Protein AF-A0AAD3STU4-F1 (afdb_monomer)

Organism: Nepenthes gracilis (NCBI:txid150966)

pLDDT: mean 79.84, std 15.02, range [41.12, 94.56]

Solvent-accessible surface area (backbone atoms only — not comparable to full-atom values): 7533 Å² total; per-residue (Å²): 118,51,80,64,69,78,77,57,41,84,80,37,56,65,63,43,48,53,51,53,50,53,54,50,52,52,43,43,62,69,46,53,66,56,55,85,80,44,96,81,64,72,62,66,85,86,51,75,55,77,70,94,48,66,56,69,71,42,30,56,51,50,32,51,49,49,63,70,67,59,55,65,63,47,81,45,77,40,58,65,58,62,96,71,44,72,72,77,80,73,69,63,52,60,96,88,58,83,76,86,46,48,77,45,78,45,72,47,89,58,75,73,91,65,91,74,130

InterPro domains:
  IPR027417 P-loop containing nucleoside triphosphate hydrolase [G3DSA:3.40.50.300] (2-111)
  IPR032319 Clp1, P-loop domain [PF16575] (10-84)
  IPR045116 Clp1/Grc3 [PTHR12755] (10-94)

Radius of gyration: 16.95 Å; Cα contacts (8 Å, |Δi|>4): 104; chains: 1; bounding box: 40×31×55 Å

Secondary structure (DSSP, 8-state):
-EE--HHHHTT-HHHHHHHHHHHHHHHIIIIISGGGG-TT-PPPP--EEPPS--STHHHHHHHHHHHHH--SEEEEE--S-GGGSPPSS-TTS-TT----SEEEEE--S--------

Nearest PDB structures (foldseek):
  7vx8-assembly1_B  TM=3.126E-01  e=3.843E+00  Caenorhabditis elegans

Foldseek 3Di:
DDDQDDPPCVVDVPVSLVVLLVVLVVLCVPQPPPCVVDPPRDRDDDDDDQDLQCDDSSVVSVLVSCVRNLDQEDEFEDDLPNVSGDDPDPVSDDPPDDRNHHYHYHYDPDNPPDPDD

Sequence (117 aa):
MLFLWRYFFKRDPTTYLNYVYALHDYYKEHFILNENESPGRAALPLIINTPGWVKGIGYDILVAMLKYIVPSHVVKINISAESKNLPPGAFWLDENYVASANFFEINSARRDSFNRS

Mean predicted aligned error: 8.85 Å

Structure (mmCIF, N/CA/C/O backbone):
data_AF-A0AAD3STU4-F1
#
_entry.id   AF-A0AAD3STU4-F1
#
loop_
_atom_site.group_PDB
_atom_site.id
_atom_site.type_symbol
_atom_site.label_atom_id
_atom_site.label_alt_id
_atom_site.label_comp_id
_atom_site.label_asym_id
_atom_site.label_entity_id
_atom_site.label_seq_id
_atom_site.pdbx_PDB_ins_code
_atom_site.Cartn_x
_atom_site.Cartn_y
_atom_site.Cartn_z
_atom_site.occupancy
_atom_site.B_iso_or_equiv
_atom_site.auth_seq_id
_atom_site.auth_comp_id
_atom_site.auth_asym_id
_atom_site.auth_atom_id
_atom_site.pdbx_PDB_model_num
ATOM 1 N N . MET A 1 1 ? -3.051 15.190 5.934 1.00 50.12 1 MET A N 1
ATOM 2 C CA . MET A 1 1 ? -2.334 14.628 4.768 1.00 50.12 1 MET A CA 1
ATOM 3 C C . MET A 1 1 ? -0.910 14.315 5.199 1.00 50.12 1 MET A C 1
ATOM 5 O O . MET A 1 1 ? -0.210 15.238 5.596 1.00 50.12 1 MET A O 1
ATOM 9 N N . LEU A 1 2 ? -0.512 13.039 5.191 1.00 62.91 2 LEU A N 1
ATOM 10 C CA . LEU A 1 2 ? 0.862 12.614 5.496 1.00 62.91 2 LEU A CA 1
ATOM 11 C C . LEU A 1 2 ? 1.667 12.521 4.189 1.00 62.91 2 LEU A C 1
ATOM 13 O O . LEU A 1 2 ? 1.256 11.824 3.260 1.00 62.91 2 LEU A O 1
ATOM 17 N N . PHE A 1 3 ? 2.804 13.221 4.122 1.00 58.47 3 PHE A N 1
ATOM 18 C CA . PHE A 1 3 ? 3.767 13.122 3.020 1.00 58.47 3 PHE A CA 1
ATOM 19 C C . PHE A 1 3 ? 4.998 12.346 3.474 1.00 58.47 3 PHE A C 1
ATOM 21 O O . PHE A 1 3 ? 5.777 12.833 4.293 1.00 58.47 3 PHE A O 1
ATOM 28 N N . LEU A 1 4 ? 5.209 11.159 2.914 1.00 62.22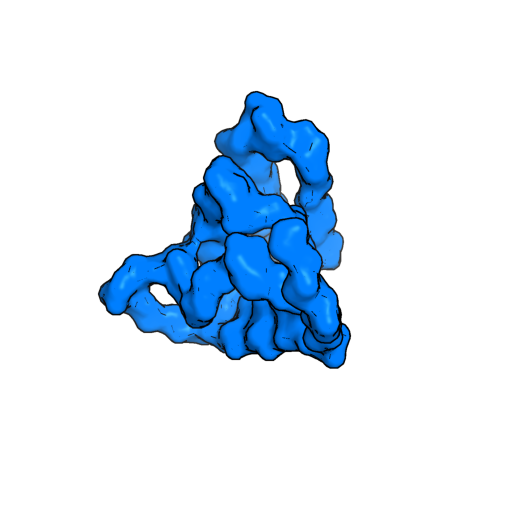 4 LEU A N 1
ATOM 29 C CA . LEU A 1 4 ? 6.366 10.338 3.248 1.00 62.22 4 LEU A CA 1
ATOM 30 C C . LEU A 1 4 ? 7.501 10.606 2.245 1.00 62.22 4 LEU A C 1
ATOM 32 O O . LEU A 1 4 ? 7.401 10.284 1.061 1.00 62.22 4 LEU A O 1
ATOM 36 N N . TRP A 1 5 ? 8.573 11.255 2.708 1.00 56.97 5 TRP A N 1
ATOM 37 C CA . TRP A 1 5 ? 9.656 11.762 1.857 1.00 56.97 5 TRP A CA 1
ATOM 38 C C . TRP A 1 5 ? 10.546 10.661 1.248 1.00 56.97 5 TRP A C 1
ATOM 40 O O . TRP A 1 5 ? 10.931 9.692 1.898 1.00 56.97 5 TRP A O 1
ATOM 50 N N . ARG A 1 6 ? 10.943 10.877 -0.016 1.00 56.94 6 ARG A N 1
ATOM 51 C CA . ARG A 1 6 ? 11.634 9.923 -0.913 1.00 56.94 6 ARG A CA 1
ATOM 52 C C . ARG A 1 6 ? 13.084 9.580 -0.536 1.00 56.94 6 ARG A C 1
ATOM 54 O O . ARG A 1 6 ? 13.581 8.539 -0.957 1.00 56.94 6 ARG A O 1
ATOM 61 N N . TYR A 1 7 ? 13.788 10.454 0.186 1.00 55.44 7 TYR A N 1
ATOM 62 C CA . TYR A 1 7 ? 15.247 10.342 0.352 1.00 55.44 7 TYR A CA 1
ATOM 63 C C . TYR A 1 7 ? 15.689 9.366 1.453 1.00 55.44 7 TYR A C 1
ATOM 65 O O . TYR A 1 7 ? 16.768 8.790 1.349 1.00 55.44 7 TYR A O 1
ATOM 73 N N . PHE A 1 8 ? 14.862 9.138 2.477 1.00 56.81 8 PHE A N 1
ATOM 74 C CA . PHE A 1 8 ? 15.236 8.307 3.630 1.00 56.81 8 PHE A CA 1
ATOM 75 C C . PHE A 1 8 ? 15.105 6.800 3.345 1.00 56.81 8 PHE A C 1
ATOM 77 O O . PHE A 1 8 ? 15.934 5.991 3.753 1.00 56.81 8 PHE A O 1
ATOM 84 N N . PHE A 1 9 ? 14.109 6.443 2.535 1.00 60.81 9 PHE A N 1
ATOM 85 C CA . PHE A 1 9 ? 13.725 5.073 2.206 1.00 60.81 9 PHE A CA 1
ATOM 86 C C . PHE A 1 9 ? 14.824 4.216 1.563 1.00 60.81 9 PHE A C 1
ATOM 88 O O . PHE A 1 9 ? 14.952 3.036 1.862 1.00 60.81 9 PHE A O 1
ATOM 95 N N . LYS A 1 10 ? 15.614 4.789 0.644 1.00 65.56 10 LYS A N 1
ATOM 96 C CA . LYS A 1 10 ? 16.640 4.028 -0.098 1.00 65.56 10 LYS A CA 1
ATOM 97 C C . LYS A 1 10 ? 17.801 3.581 0.781 1.00 65.56 10 LYS A C 1
ATOM 99 O O . LYS A 1 10 ? 18.493 2.636 0.425 1.00 65.56 10 LYS A O 1
ATOM 104 N N . ARG A 1 11 ? 18.048 4.313 1.865 1.00 76.56 11 ARG A N 1
ATOM 105 C CA . ARG A 1 11 ? 19.196 4.101 2.742 1.00 76.56 11 ARG A CA 1
ATOM 106 C C . ARG A 1 11 ? 18.857 3.149 3.879 1.00 76.56 11 ARG A C 1
ATOM 108 O O . ARG A 1 11 ? 19.701 2.342 4.243 1.00 76.56 11 ARG A O 1
ATOM 115 N N . ASP A 1 12 ? 17.641 3.261 4.412 1.00 85.75 12 ASP A N 1
ATOM 116 C CA . ASP A 1 12 ? 17.151 2.409 5.491 1.00 85.75 12 ASP A CA 1
ATOM 117 C C . ASP A 1 12 ? 15.630 2.171 5.368 1.00 85.75 12 ASP A C 1
ATOM 119 O O . ASP A 1 12 ? 14.814 2.918 5.925 1.00 85.75 12 ASP A O 1
ATOM 123 N N . PRO A 1 13 ? 15.243 1.141 4.598 1.00 86.81 13 PRO A N 1
ATOM 124 C CA . PRO A 1 13 ? 13.854 0.736 4.400 1.00 86.81 13 PRO A CA 1
ATOM 125 C C . PRO A 1 13 ? 13.093 0.427 5.694 1.00 86.81 13 PRO A C 1
ATOM 127 O O . PRO A 1 13 ? 11.924 0.791 5.837 1.00 86.81 13 PRO A O 1
ATOM 130 N N . THR A 1 14 ? 13.763 -0.228 6.643 1.00 90.25 14 THR A N 1
ATOM 131 C CA . THR A 1 14 ? 13.174 -0.666 7.912 1.00 90.25 14 THR A CA 1
ATOM 132 C C . THR A 1 14 ? 12.863 0.530 8.795 1.00 90.25 14 THR A C 1
ATOM 134 O O . THR A 1 14 ? 11.749 0.659 9.297 1.00 90.25 14 THR A O 1
ATOM 137 N N . THR A 1 15 ? 13.814 1.454 8.933 1.00 89.81 15 THR A N 1
ATOM 138 C CA . THR A 1 15 ? 13.597 2.679 9.707 1.00 89.81 15 THR A CA 1
ATOM 139 C C . THR A 1 15 ? 12.492 3.538 9.092 1.00 89.81 15 THR A C 1
ATOM 141 O O . THR A 1 15 ? 11.660 4.080 9.818 1.00 89.81 15 THR A O 1
ATOM 144 N N . TYR A 1 16 ? 12.418 3.621 7.759 1.00 88.19 16 TYR A N 1
ATOM 145 C CA . TYR A 1 16 ? 11.302 4.294 7.094 1.00 88.19 16 TYR A CA 1
ATOM 146 C C . TYR A 1 16 ? 9.948 3.666 7.458 1.00 88.19 16 TYR A C 1
ATOM 148 O O . TYR A 1 16 ? 9.031 4.397 7.828 1.00 88.19 16 TYR A O 1
ATOM 156 N N . LEU A 1 17 ? 9.824 2.335 7.399 1.00 90.81 17 LEU A N 1
ATOM 157 C CA . LEU A 1 17 ? 8.594 1.635 7.788 1.00 90.81 17 LEU A CA 1
ATOM 158 C C . LEU A 1 17 ? 8.225 1.881 9.251 1.00 90.81 17 LEU A C 1
ATOM 160 O O . LEU A 1 17 ? 7.077 2.211 9.534 1.00 90.81 17 LEU A O 1
ATOM 164 N N . ASN A 1 18 ? 9.197 1.811 10.159 1.00 93.12 18 ASN A N 1
ATOM 165 C CA . ASN A 1 18 ? 8.970 2.087 11.576 1.00 93.12 18 ASN A CA 1
ATOM 166 C C . ASN A 1 18 ? 8.416 3.501 11.800 1.00 93.12 18 ASN A C 1
ATOM 168 O O . ASN A 1 18 ? 7.505 3.679 12.605 1.00 93.12 18 ASN A O 1
ATOM 172 N N . TYR A 1 19 ? 8.902 4.503 11.057 1.00 91.88 19 TYR A N 1
ATOM 173 C CA . TYR A 1 19 ? 8.335 5.852 11.121 1.00 91.88 19 TYR A CA 1
ATOM 174 C C . TYR A 1 19 ? 6.908 5.923 10.582 1.00 91.88 19 TYR A C 1
ATOM 176 O O . TYR A 1 19 ? 6.074 6.604 11.175 1.00 91.88 19 TYR A O 1
ATOM 184 N N . VAL A 1 20 ? 6.607 5.234 9.478 1.00 91.88 20 VAL A N 1
ATOM 185 C CA . VAL A 1 20 ? 5.236 5.170 8.951 1.00 91.88 20 VAL A CA 1
ATOM 186 C C . VAL A 1 20 ? 4.292 4.573 9.990 1.00 91.88 20 VAL A C 1
ATOM 188 O O . VAL A 1 20 ? 3.222 5.129 10.224 1.00 91.88 20 VAL A O 1
ATOM 191 N N . TYR A 1 21 ? 4.701 3.472 10.619 1.00 94.44 21 TYR A N 1
ATOM 192 C CA . TYR A 1 21 ? 3.912 2.772 11.627 1.00 94.44 21 TYR A CA 1
ATOM 193 C C . TYR A 1 21 ? 3.672 3.652 12.849 1.00 94.44 21 TYR A C 1
ATOM 195 O O . TYR A 1 21 ? 2.523 3.894 13.200 1.00 94.44 21 TYR A O 1
ATOM 203 N N . ALA A 1 22 ? 4.728 4.257 13.397 1.00 94.56 22 ALA A N 1
ATOM 204 C CA . ALA A 1 22 ? 4.613 5.167 14.533 1.00 94.56 22 ALA A CA 1
ATOM 205 C C . ALA A 1 22 ? 3.690 6.367 14.246 1.00 94.56 22 ALA A C 1
ATOM 207 O O . ALA A 1 22 ? 2.886 6.749 15.092 1.00 94.56 22 ALA A O 1
ATOM 208 N N . LEU A 1 23 ? 3.765 6.957 13.046 1.00 93.50 23 LEU A N 1
ATOM 209 C CA . LEU A 1 23 ? 2.888 8.069 12.655 1.00 93.50 23 LEU A CA 1
ATOM 210 C C . LEU A 1 23 ? 1.427 7.638 12.519 1.00 93.50 23 LEU A C 1
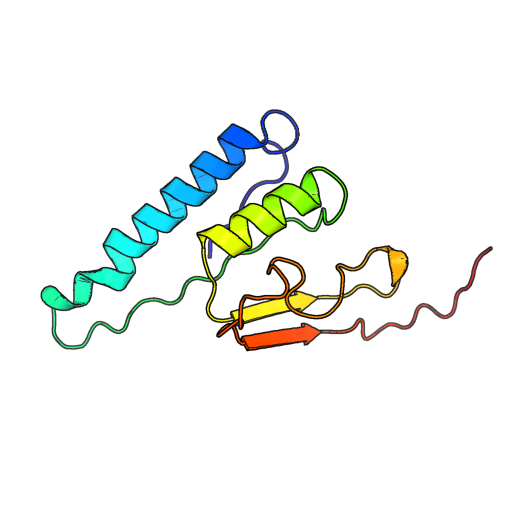ATOM 212 O O . LEU A 1 23 ? 0.519 8.395 12.862 1.00 93.50 23 LEU A O 1
ATOM 216 N N . HIS A 1 24 ? 1.201 6.444 11.982 1.00 92.81 24 HIS A N 1
ATOM 217 C CA . HIS A 1 24 ? -0.131 5.888 11.830 1.00 92.81 24 HIS A CA 1
ATOM 218 C C . HIS A 1 24 ? -0.758 5.523 13.183 1.00 92.81 24 HIS A C 1
ATOM 220 O O . HIS A 1 24 ? -1.924 5.849 13.409 1.00 92.81 24 HIS A O 1
ATOM 226 N N . ASP A 1 25 ? 0.007 4.913 14.087 1.00 93.25 25 ASP A N 1
ATOM 227 C CA . ASP A 1 25 ? -0.447 4.568 15.437 1.00 93.25 25 ASP A CA 1
ATOM 228 C C . ASP A 1 25 ? -0.785 5.825 16.234 1.00 93.25 25 ASP A C 1
ATOM 230 O O . ASP A 1 25 ? -1.899 5.946 16.740 1.00 93.25 25 ASP A O 1
ATOM 234 N N . TYR A 1 26 ? 0.102 6.826 16.205 1.00 91.81 26 TYR A N 1
ATOM 235 C CA . TYR A 1 26 ? -0.162 8.139 16.794 1.00 91.81 26 TYR A CA 1
ATOM 236 C C . TYR A 1 26 ? -1.460 8.754 16.255 1.00 91.81 26 TYR A C 1
ATOM 238 O O . TYR A 1 26 ? -2.283 9.294 16.996 1.00 91.81 26 TYR A O 1
ATOM 246 N N . TYR A 1 27 ? -1.682 8.658 14.942 1.00 89.75 27 TYR A N 1
ATOM 247 C CA . TYR A 1 27 ? -2.913 9.144 14.343 1.00 89.75 27 TYR A CA 1
ATOM 248 C C . TYR A 1 27 ? -4.155 8.383 14.852 1.00 89.75 27 TYR A C 1
ATOM 250 O O . TYR A 1 27 ? -5.160 9.014 15.189 1.00 89.75 27 TYR A O 1
ATOM 258 N N . LYS A 1 28 ? -4.102 7.047 14.936 1.00 87.81 28 LYS A N 1
ATOM 259 C CA . LYS A 1 28 ? -5.216 6.230 15.442 1.00 87.81 28 LYS A CA 1
ATOM 260 C C . LYS A 1 28 ? -5.561 6.581 16.887 1.00 87.81 28 LYS A C 1
ATOM 262 O O . LYS A 1 28 ? -6.733 6.809 17.189 1.00 87.81 28 LYS A O 1
ATOM 267 N N . GLU A 1 29 ? -4.548 6.674 17.740 1.00 88.12 29 GLU A N 1
ATOM 268 C CA . GLU A 1 29 ? -4.695 6.984 19.163 1.00 88.12 29 GLU A CA 1
ATOM 269 C C . GLU A 1 29 ? -5.321 8.362 19.390 1.00 88.12 29 GLU A C 1
ATOM 271 O O . GLU A 1 29 ? -6.241 8.498 20.192 1.00 88.12 29 GLU A O 1
ATOM 276 N N . HIS A 1 30 ? -4.886 9.382 18.646 1.00 84.75 30 HIS A N 1
ATOM 277 C CA . HIS A 1 30 ? -5.284 10.762 18.931 1.00 84.75 30 HIS A CA 1
ATOM 278 C C . HIS A 1 30 ? -6.473 11.287 18.114 1.00 84.75 30 HIS A C 1
ATOM 280 O O . HIS A 1 30 ? -7.130 12.238 18.549 1.00 84.75 30 HIS A O 1
ATOM 286 N N . PHE A 1 31 ? -6.763 10.710 16.943 1.00 81.94 31 PHE A N 1
ATOM 287 C CA . PHE A 1 31 ? -7.749 11.263 16.000 1.00 81.94 31 PHE A CA 1
ATOM 288 C C . PHE A 1 31 ? -8.894 10.312 15.630 1.00 81.94 31 PHE A C 1
ATOM 290 O O . PHE A 1 31 ? -9.887 10.784 15.073 1.00 81.94 31 PHE A O 1
ATOM 297 N N . ILE A 1 32 ? -8.782 9.013 15.936 1.00 76.38 32 ILE A N 1
ATOM 298 C CA . ILE A 1 32 ? -9.860 8.030 15.724 1.00 76.38 32 ILE A CA 1
ATOM 299 C C . ILE A 1 32 ? -10.473 7.579 17.055 1.00 76.38 32 ILE A C 1
ATOM 301 O O . ILE A 1 32 ? -11.691 7.534 17.163 1.00 76.38 32 ILE A O 1
ATOM 305 N N . LEU A 1 33 ? -9.661 7.268 18.072 1.00 64.31 33 LEU A N 1
ATOM 306 C CA . LEU A 1 33 ? -10.141 6.643 19.318 1.00 64.31 33 LEU A CA 1
ATOM 307 C C . LEU A 1 33 ? -10.699 7.624 20.373 1.00 64.31 33 LEU A C 1
ATOM 309 O O . LEU A 1 33 ? -11.248 7.190 21.384 1.00 64.31 33 LEU A O 1
ATOM 313 N N . ASN A 1 34 ? -10.631 8.937 20.133 1.00 58.09 34 ASN A N 1
ATOM 314 C CA . ASN A 1 34 ? -11.110 9.976 21.059 1.00 58.09 34 ASN A CA 1
ATOM 315 C C . ASN A 1 34 ? -12.617 10.293 20.927 1.00 58.09 34 ASN A C 1
ATOM 317 O O . ASN A 1 34 ? -13.036 11.438 21.103 1.00 58.09 34 ASN A O 1
ATOM 321 N N . GLU A 1 35 ? -13.455 9.289 20.652 1.00 54.19 35 GLU A N 1
ATOM 322 C CA . GLU A 1 35 ? -14.924 9.432 20.703 1.00 54.19 35 GLU A CA 1
ATOM 323 C C . GLU A 1 35 ? -15.439 9.693 22.134 1.00 54.19 35 GLU A C 1
ATOM 325 O O . GLU A 1 35 ? -16.525 10.238 22.320 1.00 54.19 35 GLU A O 1
ATOM 330 N N . ASN A 1 36 ? -14.636 9.369 23.154 1.00 54.94 36 ASN A N 1
ATOM 331 C CA . ASN A 1 36 ? -15.017 9.491 24.564 1.00 54.94 36 ASN A CA 1
ATOM 332 C C . ASN A 1 36 ? -14.957 10.927 25.120 1.00 54.94 36 ASN A C 1
ATOM 334 O O . ASN A 1 36 ? -15.485 11.171 26.202 1.00 54.94 36 ASN A O 1
ATOM 338 N N . GLU A 1 37 ? -14.328 11.880 24.421 1.00 57.00 37 GLU A N 1
ATOM 339 C CA . GLU A 1 37 ? -14.130 13.242 24.949 1.00 57.00 37 GLU A CA 1
ATOM 340 C C . GLU A 1 37 ? -15.220 14.239 24.523 1.00 57.00 37 GLU A C 1
ATOM 342 O O . GLU A 1 37 ? -15.348 15.301 25.130 1.00 57.00 37 GLU A O 1
ATOM 347 N N . SER A 1 38 ? -16.042 13.921 23.513 1.00 55.19 38 SER A N 1
ATOM 348 C CA . SER A 1 38 ? -17.220 14.737 23.175 1.00 55.19 38 SER A CA 1
ATOM 349 C C . SER A 1 38 ? -18.179 14.016 22.213 1.00 55.19 38 SER A C 1
ATOM 351 O O . SER A 1 38 ? -17.753 13.594 21.134 1.00 55.19 38 SER A O 1
ATOM 353 N N . PRO A 1 39 ? -19.484 13.912 22.531 1.00 52.72 39 PRO A N 1
ATOM 354 C CA . PRO A 1 39 ? -20.471 13.409 21.583 1.00 52.72 39 PRO A CA 1
ATOM 355 C C . PRO A 1 39 ? -20.555 14.366 20.384 1.00 52.72 39 PRO A C 1
ATOM 357 O O . PRO A 1 39 ? -20.972 15.514 20.524 1.00 52.72 39 PRO A O 1
ATOM 360 N N . GLY A 1 40 ? -20.130 13.899 19.206 1.00 55.22 40 GLY A N 1
ATOM 361 C CA . GLY A 1 40 ? -20.219 14.645 17.943 1.00 55.22 40 GLY A CA 1
ATOM 362 C C . GLY A 1 40 ? -18.904 14.849 17.188 1.00 55.22 40 GLY A C 1
ATOM 363 O O . GLY A 1 40 ? -18.931 15.367 16.070 1.00 55.22 40 GLY A O 1
ATOM 364 N N . ARG A 1 41 ? -17.753 14.431 17.732 1.00 59.00 41 ARG A N 1
ATOM 365 C CA . ARG A 1 41 ? -16.483 14.490 16.996 1.00 59.00 41 ARG A CA 1
ATOM 366 C C . ARG A 1 41 ? -16.361 13.282 16.064 1.00 59.00 41 ARG A C 1
ATOM 368 O O . ARG A 1 41 ? -15.876 12.232 16.463 1.00 59.00 41 ARG A O 1
ATOM 375 N N . ALA A 1 42 ? -16.823 13.431 14.821 1.00 64.06 42 ALA A N 1
ATOM 376 C CA . ALA A 1 42 ? -16.605 12.427 13.780 1.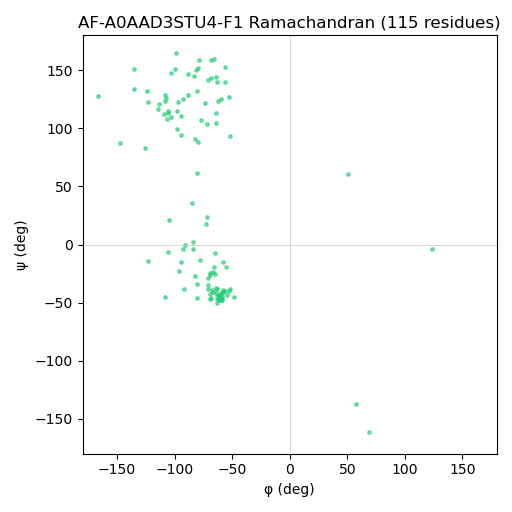00 64.06 42 ALA A CA 1
ATOM 377 C C . ALA A 1 42 ? -15.100 12.150 13.612 1.00 64.06 42 ALA A C 1
ATOM 379 O O . ALA A 1 42 ? -14.296 13.089 13.640 1.00 64.06 42 ALA A O 1
ATOM 380 N N . ALA A 1 43 ? -14.730 10.879 13.426 1.00 73.31 43 ALA A N 1
ATOM 381 C CA . ALA A 1 43 ? -13.345 10.488 13.192 1.00 73.31 43 ALA A CA 1
ATOM 382 C C . ALA A 1 43 ? -12.771 11.302 12.021 1.00 73.31 43 ALA A C 1
ATOM 384 O O . ALA A 1 43 ? -13.362 11.364 10.937 1.00 73.31 43 ALA A O 1
ATOM 385 N N . LEU A 1 44 ? -11.628 11.957 12.241 1.00 84.31 44 LEU A N 1
ATOM 386 C CA . LEU A 1 44 ? -10.962 12.694 11.169 1.00 84.31 44 LEU A CA 1
ATOM 387 C C . LEU A 1 44 ? -10.545 11.677 10.092 1.00 84.31 44 LEU A C 1
ATOM 389 O O . LEU A 1 44 ? -10.133 10.586 10.463 1.00 84.31 44 LEU A O 1
ATOM 393 N N . PRO A 1 45 ? -10.653 11.953 8.782 1.00 88.31 45 PRO A N 1
ATOM 394 C CA . PRO A 1 45 ? -10.139 11.046 7.761 1.00 88.31 45 PRO A CA 1
ATOM 395 C C . PRO A 1 45 ? -8.635 11.250 7.529 1.00 88.31 45 PRO A C 1
ATOM 397 O O . PRO A 1 45 ? -8.134 12.380 7.523 1.00 88.31 45 PRO A O 1
ATOM 400 N N . LEU A 1 46 ? -7.917 10.160 7.240 1.00 90.19 46 LEU A N 1
ATOM 401 C CA . LEU A 1 46 ? -6.501 10.194 6.873 1.00 90.19 46 LEU A CA 1
ATOM 402 C C . LEU A 1 46 ? -6.299 9.911 5.389 1.00 90.19 46 LEU A C 1
ATOM 404 O O . LEU A 1 46 ? -6.690 8.868 4.875 1.00 90.19 46 LEU A O 1
ATOM 408 N N . ILE A 1 47 ? -5.597 10.831 4.728 1.00 92.69 47 ILE A N 1
ATOM 409 C CA . ILE A 1 47 ? -5.095 10.663 3.364 1.00 92.69 47 ILE A CA 1
ATOM 410 C C . ILE A 1 47 ? -3.578 10.488 3.430 1.00 92.69 47 ILE A C 1
ATOM 412 O O . ILE A 1 47 ? -2.866 11.353 3.965 1.00 92.69 47 ILE A O 1
ATOM 416 N N . ILE A 1 48 ? -3.104 9.378 2.866 1.00 92.31 48 ILE A N 1
ATOM 417 C CA . ILE A 1 48 ? -1.692 8.998 2.802 1.00 92.31 48 ILE A CA 1
ATOM 418 C C . ILE A 1 48 ? -1.261 9.015 1.340 1.00 92.31 48 ILE A C 1
ATOM 420 O O . ILE A 1 48 ? -1.755 8.228 0.537 1.00 92.31 48 ILE A O 1
ATOM 424 N N . ASN A 1 49 ? -0.316 9.892 1.006 1.00 91.12 49 ASN A N 1
ATOM 425 C CA . ASN A 1 49 ? 0.331 9.863 -0.300 1.00 91.12 49 ASN A CA 1
ATOM 426 C C . ASN A 1 49 ? 1.541 8.930 -0.248 1.00 91.12 49 ASN A C 1
ATOM 428 O O . ASN A 1 49 ? 2.412 9.077 0.614 1.00 91.12 49 ASN A O 1
ATOM 432 N N . THR A 1 50 ? 1.613 7.996 -1.193 1.00 89.19 50 THR A N 1
ATOM 433 C CA . THR A 1 50 ? 2.726 7.054 -1.320 1.00 89.19 50 THR A CA 1
ATOM 434 C C . THR A 1 50 ? 3.712 7.513 -2.400 1.00 89.19 50 THR A C 1
ATOM 436 O O . THR A 1 50 ? 3.340 8.213 -3.348 1.00 89.19 50 THR A O 1
ATOM 439 N N . PRO A 1 51 ? 5.003 7.166 -2.278 1.00 82.88 51 PRO A N 1
ATOM 440 C CA . PRO A 1 51 ? 5.970 7.444 -3.329 1.00 82.88 51 PRO A CA 1
ATOM 441 C C . PRO A 1 51 ? 5.686 6.591 -4.577 1.00 82.88 51 PRO A C 1
ATOM 443 O O . PRO A 1 51 ? 5.370 5.411 -4.479 1.00 82.88 51 PRO A O 1
ATOM 446 N N . GLY A 1 52 ? 5.900 7.153 -5.772 1.00 82.75 52 GLY A N 1
ATOM 447 C CA . GLY A 1 52 ? 5.670 6.465 -7.056 1.00 82.75 52 GLY A CA 1
ATOM 448 C C . GLY A 1 52 ? 6.684 5.369 -7.420 1.00 82.75 52 GLY A C 1
ATOM 449 O O . GLY A 1 52 ? 6.808 5.013 -8.590 1.00 82.75 52 GLY A O 1
ATOM 450 N N . TRP A 1 53 ? 7.464 4.862 -6.461 1.00 77.81 53 TRP A N 1
ATOM 451 C CA . TRP A 1 53 ? 8.422 3.788 -6.713 1.00 77.81 53 TRP A CA 1
ATOM 452 C C . TRP A 1 53 ? 7.794 2.438 -6.385 1.00 77.81 53 TRP A C 1
ATOM 454 O O . TRP A 1 53 ? 7.818 1.976 -5.254 1.00 77.81 53 TRP A O 1
ATOM 464 N N . VAL A 1 54 ? 7.246 1.803 -7.413 1.00 82.50 54 VAL A N 1
ATOM 465 C CA . VAL A 1 54 ? 6.383 0.621 -7.290 1.00 82.50 54 VAL A CA 1
ATOM 466 C C . VAL A 1 54 ? 7.074 -0.694 -7.681 1.00 82.50 54 VAL A C 1
ATOM 468 O O . VAL A 1 54 ? 6.412 -1.658 -8.046 1.00 82.50 54 VAL A O 1
ATOM 471 N N . LYS A 1 55 ? 8.416 -0.733 -7.672 1.00 86.62 55 LYS A N 1
ATOM 472 C CA . LYS A 1 55 ? 9.226 -1.900 -8.081 1.00 86.62 55 LYS A CA 1
ATOM 473 C C . LYS A 1 55 ? 10.360 -2.176 -7.095 1.00 86.62 55 LYS A C 1
ATOM 475 O O . LYS A 1 55 ? 10.909 -1.233 -6.522 1.00 86.62 55 LYS A O 1
ATOM 480 N N . GLY A 1 56 ? 10.764 -3.444 -6.981 1.00 90.00 56 GLY A N 1
ATOM 481 C CA . GLY A 1 56 ? 11.810 -3.887 -6.049 1.00 90.00 56 GLY A CA 1
ATOM 482 C C . GLY A 1 56 ? 11.453 -3.515 -4.610 1.00 90.00 56 GLY A C 1
ATOM 483 O O . GLY A 1 56 ? 10.283 -3.544 -4.255 1.00 90.00 56 GLY A O 1
ATOM 484 N N . ILE A 1 57 ? 12.426 -3.029 -3.838 1.00 88.12 57 ILE A N 1
ATOM 485 C CA . ILE A 1 57 ? 12.221 -2.598 -2.441 1.00 88.12 57 ILE A CA 1
ATOM 486 C C . ILE A 1 57 ? 11.046 -1.605 -2.312 1.00 88.12 57 ILE A C 1
ATOM 488 O O . ILE A 1 57 ? 10.255 -1.699 -1.383 1.00 88.12 57 ILE A O 1
ATOM 492 N N . GLY A 1 58 ? 10.874 -0.694 -3.284 1.00 88.00 58 GLY A N 1
ATOM 493 C CA . GLY A 1 58 ? 9.722 0.220 -3.384 1.00 88.00 58 GLY A CA 1
ATOM 494 C C . GLY A 1 58 ? 8.363 -0.471 -3.234 1.00 88.00 58 GLY A C 1
ATOM 495 O O . GLY A 1 58 ? 7.495 -0.016 -2.490 1.00 88.00 58 GLY A O 1
ATOM 496 N N . TYR A 1 59 ? 8.216 -1.599 -3.927 1.00 91.94 59 TYR A N 1
ATOM 497 C CA . TYR A 1 59 ? 7.025 -2.436 -3.893 1.00 91.94 59 TYR A CA 1
ATOM 498 C C . TYR A 1 59 ? 6.848 -3.111 -2.531 1.00 91.94 59 TYR A C 1
ATOM 500 O O . TYR A 1 59 ? 5.759 -3.051 -1.966 1.00 91.94 59 TYR A O 1
ATOM 508 N N . 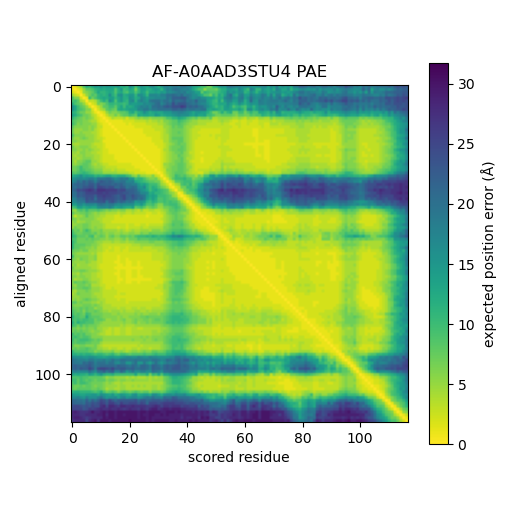ASP A 1 60 ? 7.919 -3.683 -1.979 1.00 92.12 60 ASP A N 1
ATOM 509 C CA . ASP A 1 60 ? 7.867 -4.434 -0.719 1.00 92.12 60 ASP A CA 1
ATOM 510 C C . ASP A 1 60 ? 7.393 -3.559 0.448 1.00 92.12 60 ASP A C 1
ATOM 512 O O . ASP A 1 60 ? 6.534 -3.962 1.232 1.00 92.12 60 ASP A O 1
ATOM 516 N N . ILE A 1 61 ? 7.878 -2.317 0.529 1.00 91.12 61 ILE A N 1
ATOM 517 C CA . ILE A 1 61 ? 7.396 -1.380 1.549 1.00 91.12 61 ILE A CA 1
ATOM 518 C C . ILE A 1 61 ? 5.975 -0.915 1.279 1.00 91.12 61 ILE A C 1
ATOM 520 O O . ILE A 1 61 ? 5.213 -0.793 2.232 1.00 91.12 61 ILE A O 1
ATOM 524 N N . LEU A 1 62 ? 5.582 -0.678 0.026 1.00 92.94 62 LEU A N 1
ATOM 525 C CA . LEU A 1 62 ? 4.190 -0.335 -0.261 1.00 92.94 62 LEU A CA 1
ATOM 526 C C . LEU A 1 62 ? 3.24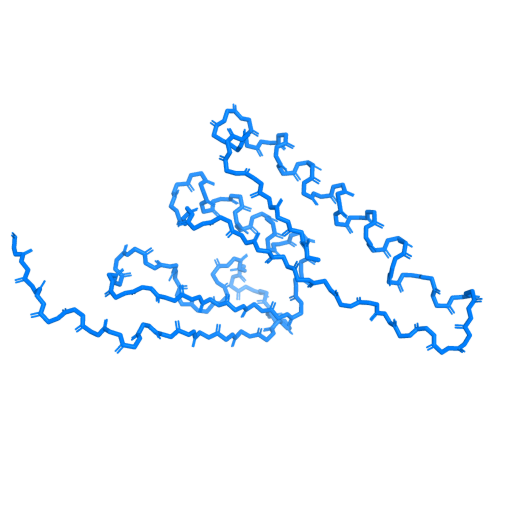2 -1.444 0.220 1.00 92.94 62 LEU A C 1
ATOM 528 O O . LEU A 1 62 ? 2.240 -1.147 0.867 1.00 92.94 62 LEU A O 1
ATOM 532 N N . VAL A 1 63 ? 3.580 -2.710 -0.041 1.00 93.38 63 VAL A N 1
ATOM 533 C CA . VAL A 1 63 ? 2.818 -3.868 0.448 1.00 93.38 63 VAL A CA 1
ATOM 534 C C . VAL A 1 63 ? 2.794 -3.899 1.977 1.00 93.38 63 VAL A C 1
ATOM 536 O O . VAL A 1 63 ? 1.717 -4.025 2.557 1.00 93.38 63 VAL A O 1
ATOM 539 N N . ALA A 1 64 ? 3.941 -3.7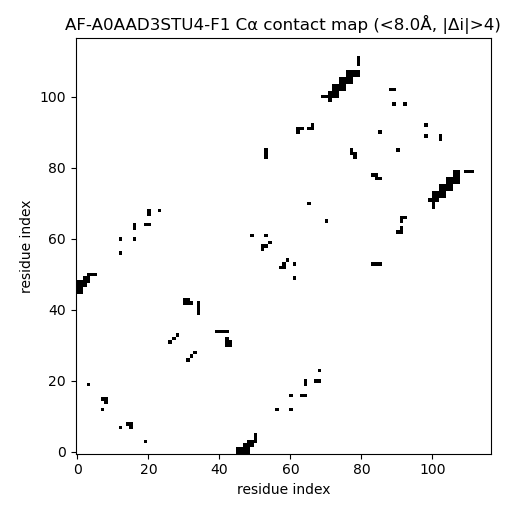27 2.639 1.00 93.81 64 ALA A N 1
ATOM 540 C CA . ALA A 1 64 ? 4.022 -3.708 4.100 1.00 93.81 64 ALA A CA 1
ATOM 541 C C . ALA A 1 64 ? 3.174 -2.580 4.717 1.00 93.81 64 ALA A C 1
ATOM 543 O O . ALA A 1 64 ? 2.404 -2.815 5.647 1.00 93.81 64 ALA A O 1
ATOM 544 N N . MET A 1 65 ? 3.232 -1.376 4.142 1.00 93.25 65 MET A N 1
ATOM 545 C CA . MET A 1 65 ? 2.403 -0.240 4.543 1.00 93.25 65 MET A CA 1
ATOM 546 C C . MET A 1 65 ? 0.912 -0.543 4.390 1.00 93.25 65 MET A C 1
ATOM 548 O O . MET A 1 65 ? 0.148 -0.292 5.315 1.00 93.25 65 MET A O 1
ATOM 552 N N . LEU A 1 66 ? 0.485 -1.091 3.248 1.00 93.31 66 LEU A N 1
ATOM 553 C CA . LEU A 1 66 ? -0.922 -1.416 2.995 1.00 93.31 66 LEU A CA 1
ATOM 554 C C . LEU A 1 66 ? -1.440 -2.500 3.949 1.00 93.31 66 LEU A C 1
ATOM 556 O O . LEU A 1 66 ? -2.540 -2.351 4.483 1.00 93.31 66 LEU A O 1
ATOM 560 N N . LYS A 1 67 ? -0.637 -3.545 4.209 1.00 93.00 67 LYS A N 1
ATOM 561 C CA . LYS A 1 67 ? -0.963 -4.607 5.176 1.00 93.00 67 LYS A CA 1
ATOM 562 C C . LYS A 1 67 ? -1.069 -4.071 6.608 1.00 93.00 67 LYS A C 1
ATOM 564 O O . LYS A 1 67 ? -1.932 -4.521 7.350 1.00 93.00 67 LYS A O 1
ATOM 569 N N . TYR A 1 68 ? -0.225 -3.115 6.994 1.00 94.06 68 TYR A N 1
ATOM 570 C CA . TYR A 1 68 ? -0.217 -2.561 8.350 1.00 94.06 68 TYR A CA 1
ATOM 571 C C . TYR A 1 68 ? -1.310 -1.509 8.586 1.00 94.06 68 TYR A C 1
ATOM 573 O O . TYR A 1 68 ? -2.017 -1.540 9.591 1.00 94.06 68 TYR A O 1
ATOM 581 N N . ILE A 1 69 ? -1.461 -0.569 7.650 1.00 92.38 69 ILE A N 1
ATOM 582 C CA . ILE A 1 69 ? -2.414 0.543 7.765 1.00 92.38 69 ILE A CA 1
ATOM 583 C C . ILE A 1 69 ? -3.852 0.036 7.617 1.00 92.38 69 ILE A C 1
ATOM 585 O O . ILE A 1 69 ? -4.751 0.552 8.279 1.00 92.38 69 ILE A O 1
ATOM 589 N N . VAL A 1 70 ? -4.065 -0.979 6.768 1.00 91.88 70 VAL A N 1
ATOM 590 C CA . VAL A 1 70 ? -5.389 -1.522 6.422 1.00 91.88 70 VAL A CA 1
ATOM 591 C C . VAL A 1 70 ? -6.344 -0.390 6.002 1.00 91.88 70 VAL A C 1
ATOM 593 O O . VAL A 1 70 ? -7.349 -0.126 6.667 1.00 91.88 70 VAL A O 1
ATOM 596 N N . PRO A 1 71 ? -6.014 0.359 4.931 1.00 91.81 71 PRO A N 1
ATOM 597 C CA . PRO A 1 71 ? -6.808 1.513 4.529 1.00 91.81 71 PRO A CA 1
ATOM 598 C C . PRO A 1 71 ? -8.215 1.091 4.094 1.00 91.81 71 PRO A C 1
ATOM 600 O O . PRO A 1 71 ? -8.397 0.073 3.430 1.00 91.81 71 PRO A O 1
ATOM 603 N N . SER A 1 72 ? -9.213 1.921 4.404 1.00 91.25 72 SER A N 1
ATOM 604 C CA . SER A 1 72 ? -10.593 1.691 3.956 1.00 91.25 72 SER A CA 1
ATOM 605 C C . SER A 1 72 ? -10.772 1.913 2.452 1.00 91.25 72 SER A C 1
ATOM 607 O O . SER A 1 72 ? -11.645 1.306 1.838 1.00 91.25 72 SER A O 1
ATOM 609 N N . HIS A 1 73 ? -9.955 2.789 1.861 1.00 92.75 73 HIS A N 1
ATOM 610 C CA . HIS A 1 73 ? -9.993 3.144 0.446 1.00 92.75 73 HIS A CA 1
ATOM 611 C C . HIS A 1 73 ? -8.573 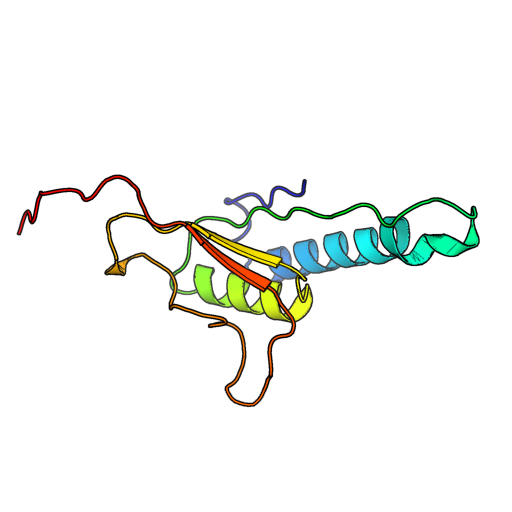3.169 -0.116 1.00 92.75 73 HIS A C 1
ATOM 613 O O . HIS A 1 73 ? -7.677 3.773 0.477 1.00 92.75 73 HIS A O 1
ATOM 619 N N . VAL A 1 74 ? -8.377 2.557 -1.282 1.00 93.62 74 VAL A N 1
ATOM 620 C CA . VAL A 1 74 ? -7.115 2.597 -2.027 1.00 93.62 74 VAL A CA 1
ATOM 621 C C . VAL A 1 74 ? -7.384 3.144 -3.419 1.00 93.62 74 VAL A C 1
ATOM 623 O O . VAL A 1 74 ? -8.184 2.591 -4.171 1.00 93.62 74 VAL A O 1
ATOM 626 N N . VAL A 1 75 ? -6.691 4.230 -3.763 1.00 93.69 75 VAL A N 1
ATOM 627 C CA . VAL A 1 75 ? -6.755 4.849 -5.090 1.00 93.69 75 VAL A CA 1
ATOM 628 C C . VAL A 1 75 ? -5.435 4.607 -5.810 1.00 93.69 75 VAL A C 1
ATOM 630 O O . VAL A 1 75 ? -4.395 5.140 -5.424 1.00 93.69 75 VAL A O 1
ATOM 633 N N . LYS A 1 76 ? -5.478 3.801 -6.868 1.00 92.31 76 LYS A N 1
ATOM 634 C CA . LYS A 1 76 ? -4.342 3.530 -7.748 1.00 92.31 76 LYS A CA 1
ATOM 635 C C . LYS A 1 76 ? -4.431 4.437 -8.968 1.00 92.31 76 LYS A C 1
ATOM 637 O O . LYS A 1 76 ? -5.414 4.398 -9.700 1.00 92.31 76 LYS A O 1
ATOM 642 N N . ILE A 1 77 ? -3.392 5.232 -9.204 1.00 91.75 77 ILE A N 1
ATOM 643 C CA . ILE A 1 77 ? -3.296 6.106 -10.378 1.00 91.75 77 ILE A CA 1
ATOM 644 C C . ILE A 1 77 ? -2.291 5.495 -11.351 1.00 91.75 77 ILE A C 1
ATOM 646 O O . ILE A 1 77 ? -1.103 5.400 -11.044 1.00 91.75 77 ILE A O 1
ATOM 650 N N . ASN A 1 78 ? -2.772 5.082 -12.518 1.00 91.12 78 ASN A N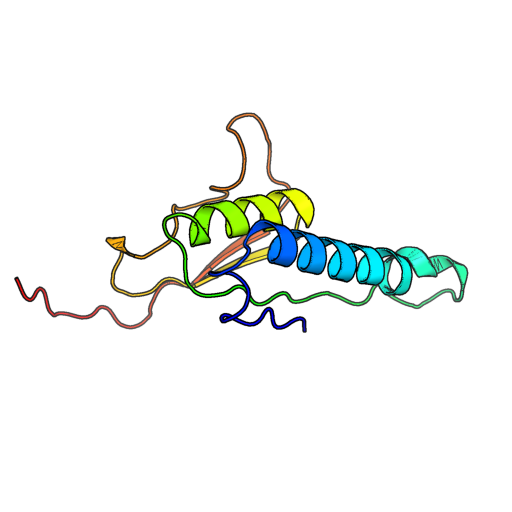 1
ATOM 651 C CA . ASN A 1 78 ? -1.960 4.479 -13.565 1.00 91.12 78 ASN A CA 1
ATOM 652 C C . ASN A 1 78 ? -1.360 5.517 -14.500 1.00 91.12 78 ASN A C 1
ATOM 654 O O . ASN A 1 78 ? -1.986 6.517 -14.855 1.00 91.12 78 ASN A O 1
ATOM 658 N N . ILE A 1 79 ? -0.167 5.200 -14.988 1.00 89.31 79 ILE A N 1
ATOM 659 C CA . ILE A 1 79 ? 0.444 5.883 -16.121 1.00 89.31 79 ILE A CA 1
ATOM 660 C C . ILE A 1 79 ? 0.227 5.084 -17.405 1.00 89.31 79 ILE A C 1
ATOM 662 O O . ILE A 1 79 ? -0.112 3.903 -17.381 1.00 89.31 79 ILE A O 1
ATOM 666 N N . SER A 1 80 ? 0.460 5.732 -18.543 1.00 88.56 80 SER A N 1
ATOM 667 C CA . SER A 1 80 ? 0.270 5.140 -19.872 1.00 88.56 80 SER A CA 1
ATOM 668 C C . SER A 1 80 ? 1.214 3.968 -20.154 1.00 88.56 80 SER A C 1
ATOM 670 O O . SER A 1 80 ? 0.896 3.091 -20.947 1.00 88.56 80 SER A O 1
ATOM 672 N N . ALA A 1 81 ? 2.376 3.935 -19.497 1.00 88.75 81 ALA A N 1
ATOM 673 C CA . ALA A 1 81 ? 3.310 2.821 -19.587 1.00 88.75 81 ALA A CA 1
ATOM 674 C C . ALA A 1 81 ? 2.850 1.663 -18.684 1.00 88.75 81 ALA A C 1
ATOM 676 O O . ALA A 1 81 ? 3.274 1.573 -17.532 1.00 88.75 81 ALA A O 1
ATOM 677 N N . GLU A 1 82 ? 2.009 0.770 -19.211 1.00 85.69 82 GLU A N 1
ATOM 678 C CA . GLU A 1 82 ? 1.376 -0.327 -18.456 1.00 85.69 82 GLU A CA 1
ATOM 679 C C . GLU A 1 82 ? 2.369 -1.200 -17.677 1.00 85.69 82 GLU A C 1
ATOM 681 O O . GLU A 1 82 ? 2.144 -1.506 -16.509 1.00 85.69 82 GLU A O 1
ATOM 686 N N . SER A 1 83 ? 3.532 -1.504 -18.261 1.00 88.12 83 SER A N 1
ATOM 687 C CA . SER A 1 83 ? 4.595 -2.300 -17.622 1.00 88.12 83 SER A CA 1
ATOM 688 C C . SER A 1 83 ? 5.244 -1.638 -16.396 1.00 88.12 83 SER A C 1
ATOM 690 O O . SER A 1 83 ? 6.096 -2.234 -15.724 1.00 88.12 83 SER A O 1
ATOM 692 N N . LYS A 1 84 ? 4.903 -0.377 -16.117 1.00 87.75 84 LYS A N 1
ATOM 693 C CA . LYS A 1 84 ? 5.357 0.386 -14.950 1.00 87.75 84 LYS A CA 1
ATOM 694 C C . LYS A 1 84 ? 4.269 0.551 -13.887 1.00 87.75 84 LYS A C 1
ATOM 696 O O . LYS A 1 84 ? 4.592 1.058 -12.817 1.00 87.75 84 LYS A O 1
ATOM 701 N N . ASN A 1 85 ? 3.035 0.132 -14.161 1.00 90.56 85 ASN A N 1
ATOM 702 C CA . ASN A 1 85 ? 1.947 0.183 -13.193 1.00 90.56 85 ASN A CA 1
ATOM 703 C C . ASN A 1 85 ? 2.048 -0.971 -12.186 1.00 90.56 85 ASN A C 1
ATOM 705 O O . ASN A 1 85 ? 2.690 -1.992 -12.437 1.00 90.56 85 ASN A O 1
ATOM 709 N N . LEU A 1 86 ? 1.405 -0.793 -11.031 1.00 92.38 86 LEU A N 1
ATOM 710 C CA . LEU A 1 86 ? 1.206 -1.871 -10.060 1.00 92.38 86 LEU A CA 1
ATOM 711 C C . LEU A 1 86 ? 0.292 -2.960 -10.644 1.00 92.38 86 LEU A C 1
ATOM 713 O O . LEU A 1 86 ? -0.496 -2.661 -11.552 1.00 92.38 86 LEU A O 1
ATOM 717 N N . PRO A 1 87 ? 0.321 -4.189 -10.101 1.00 91.62 87 PRO A N 1
ATOM 718 C CA . PRO A 1 87 ? -0.654 -5.208 -10.465 1.00 91.62 87 PRO A CA 1
ATOM 719 C C . PRO A 1 87 ? -2.099 -4.719 -10.227 1.00 91.62 87 PRO A C 1
ATOM 721 O O . PRO A 1 87 ? -2.330 -3.799 -9.427 1.00 91.62 87 PRO A O 1
ATOM 724 N N . PRO A 1 88 ? -3.086 -5.242 -10.970 1.00 86.31 88 PRO A N 1
ATOM 725 C CA . PRO A 1 88 ? -4.490 -4.914 -10.745 1.00 86.31 88 PRO A CA 1
ATOM 726 C C . PRO A 1 88 ? -4.990 -5.492 -9.412 1.00 86.31 88 PRO A C 1
ATOM 728 O O . PRO A 1 88 ? -4.425 -6.447 -8.881 1.00 86.31 88 PRO A O 1
ATOM 731 N N . GLY A 1 89 ? -6.077 -4.920 -8.892 1.00 86.81 89 GLY A N 1
ATOM 732 C CA . GLY A 1 89 ? -6.732 -5.397 -7.673 1.00 86.81 89 GLY A CA 1
ATOM 733 C C . GLY A 1 89 ? -5.920 -5.197 -6.389 1.00 86.81 89 GLY A C 1
ATOM 734 O O . GLY A 1 89 ? -4.992 -4.387 -6.322 1.00 86.81 89 GLY A O 1
ATOM 735 N N . ALA A 1 90 ? -6.298 -5.942 -5.347 1.00 88.88 90 ALA A N 1
ATOM 736 C CA . ALA A 1 90 ? -5.681 -5.886 -4.023 1.00 88.88 90 ALA A CA 1
ATOM 737 C C . ALA A 1 90 ? -4.375 -6.702 -3.961 1.00 88.88 90 ALA A C 1
ATOM 739 O O . ALA A 1 90 ? -4.261 -7.658 -3.203 1.00 88.88 90 ALA A O 1
ATOM 740 N N . PHE A 1 91 ? -3.380 -6.315 -4.764 1.00 90.12 91 PHE A N 1
ATOM 741 C CA . PHE A 1 91 ? -2.105 -7.032 -4.948 1.00 90.12 91 PHE A CA 1
ATOM 742 C C . PHE A 1 91 ? -1.277 -7.244 -3.668 1.00 90.12 91 PHE A C 1
ATOM 744 O O . PHE A 1 91 ? -0.313 -8.004 -3.667 1.00 90.12 91 PHE A O 1
ATOM 751 N N . TRP A 1 92 ? -1.604 -6.520 -2.597 1.00 91.69 92 TRP A N 1
ATOM 752 C CA . TRP A 1 92 ? -0.946 -6.617 -1.298 1.00 91.69 92 TRP A CA 1
ATOM 753 C C . TRP A 1 92 ? -1.607 -7.641 -0.372 1.00 91.69 92 TRP A C 1
ATOM 755 O O . TRP A 1 92 ? -1.167 -7.767 0.765 1.00 91.69 92 TRP A O 1
ATOM 765 N N . LEU A 1 93 ? -2.670 -8.325 -0.797 1.00 88.56 93 LEU A N 1
ATOM 766 C CA . LEU A 1 93 ? -3.325 -9.366 -0.013 1.00 88.56 93 LEU A CA 1
ATOM 767 C C . LEU A 1 93 ? -2.944 -10.749 -0.514 1.00 88.56 93 LEU A C 1
ATOM 769 O O . LEU A 1 93 ? -2.724 -10.964 -1.704 1.00 88.56 93 LEU A O 1
ATOM 773 N N . ASP A 1 94 ? -2.898 -11.682 0.426 1.00 83.38 94 ASP A N 1
ATOM 774 C CA . ASP A 1 94 ? -2.719 -13.093 0.121 1.00 83.38 94 ASP A CA 1
ATOM 775 C C . ASP A 1 94 ? -4.081 -13.665 -0.330 1.00 83.38 94 ASP A C 1
ATOM 777 O O . ASP A 1 94 ? -5.125 -13.169 0.094 1.00 83.38 94 ASP A O 1
ATOM 781 N N . GLU A 1 95 ? -4.096 -14.701 -1.174 1.00 68.94 95 GLU A N 1
ATOM 782 C CA . GLU A 1 95 ? -5.302 -15.201 -1.879 1.00 68.94 95 GLU A CA 1
ATOM 783 C C . GLU A 1 95 ? -6.491 -15.566 -0.966 1.00 68.94 95 GLU A C 1
ATOM 785 O O . GLU A 1 95 ? -7.637 -15.595 -1.407 1.00 68.94 95 GLU A O 1
ATOM 790 N N . ASN A 1 96 ? -6.232 -15.792 0.324 1.00 64.25 96 ASN A N 1
ATOM 791 C CA . ASN A 1 96 ? -7.235 -16.153 1.326 1.00 64.25 96 ASN A CA 1
ATOM 792 C C . ASN A 1 96 ? -7.826 -14.951 2.087 1.00 64.25 96 ASN A C 1
ATOM 794 O O . ASN A 1 96 ? -8.712 -15.134 2.923 1.00 64.25 96 AS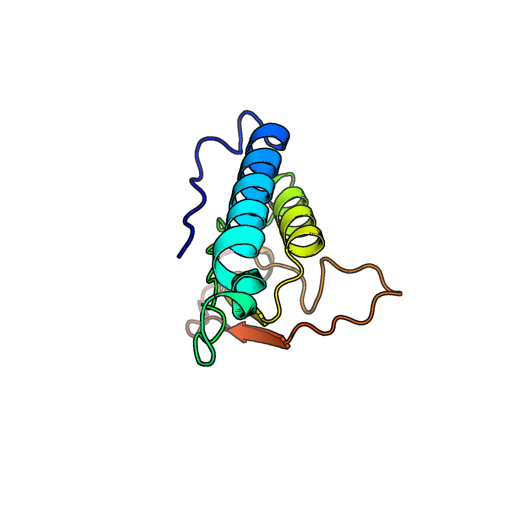N A O 1
ATOM 798 N N . TYR A 1 97 ? -7.342 -13.731 1.843 1.00 65.31 97 TYR A N 1
ATOM 799 C CA . TYR A 1 97 ? -7.826 -12.523 2.507 1.00 65.31 97 TYR A CA 1
ATOM 800 C C . TYR A 1 97 ? -8.845 -11.787 1.641 1.00 65.31 97 TYR A C 1
ATOM 802 O O . TYR A 1 97 ? -8.522 -11.219 0.598 1.00 65.31 97 TYR A O 1
ATOM 810 N N . VAL A 1 98 ? -10.087 -11.726 2.121 1.00 57.94 98 VAL A N 1
ATOM 811 C CA . VAL A 1 98 ? -11.120 -10.882 1.515 1.00 57.94 98 VAL A CA 1
ATOM 812 C C . VAL A 1 98 ? -10.862 -9.438 1.942 1.00 57.94 98 VAL A C 1
ATOM 814 O O . VAL A 1 98 ? -11.056 -9.073 3.103 1.00 57.94 98 VAL A O 1
ATOM 817 N N . ALA A 1 99 ? -10.388 -8.607 1.015 1.00 58.34 99 ALA A N 1
ATOM 818 C CA . ALA A 1 99 ? -10.253 -7.175 1.254 1.00 58.34 99 ALA A CA 1
ATOM 819 C C . ALA A 1 99 ? -11.633 -6.563 1.517 1.00 58.34 99 ALA A C 1
ATOM 821 O O . ALA A 1 99 ? -12.499 -6.611 0.648 1.00 58.34 99 ALA A O 1
ATOM 822 N N . SER A 1 100 ? -11.814 -5.899 2.658 1.00 68.44 100 SER A N 1
ATOM 823 C CA . SER A 1 100 ? -12.938 -4.970 2.855 1.00 68.44 100 SER A CA 1
ATOM 824 C C . SER A 1 100 ? -12.639 -3.563 2.303 1.00 68.44 100 SER A C 1
ATOM 826 O O . SER A 1 100 ? -13.442 -2.649 2.486 1.00 68.44 100 SER A O 1
ATOM 828 N N . ALA A 1 101 ? -11.470 -3.353 1.687 1.00 78.19 101 ALA A N 1
ATOM 829 C CA . ALA A 1 101 ? -11.048 -2.046 1.197 1.00 78.19 101 ALA A CA 1
ATOM 830 C C . ALA A 1 101 ? -11.687 -1.730 -0.161 1.00 78.19 101 ALA A C 1
ATOM 832 O O . ALA A 1 101 ? -11.610 -2.530 -1.095 1.00 78.19 101 ALA A O 1
ATOM 833 N N . ASN A 1 102 ? -12.251 -0.531 -0.296 1.00 89.31 102 ASN A N 1
ATOM 834 C CA . ASN A 1 102 ? -12.751 -0.037 -1.573 1.00 89.31 102 ASN A CA 1
ATOM 835 C C . ASN A 1 102 ? -11.573 0.337 -2.478 1.00 89.31 102 ASN A C 1
ATOM 837 O O . ASN A 1 102 ? -10.751 1.187 -2.124 1.00 89.31 102 ASN A O 1
ATOM 841 N N . PHE A 1 103 ? -11.493 -0.282 -3.654 1.00 88.69 103 PHE A N 1
ATOM 842 C CA . PHE A 1 103 ? -10.407 -0.061 -4.603 1.00 88.69 103 PHE A CA 1
ATOM 843 C C . PHE A 1 103 ? -10.883 0.730 -5.821 1.00 88.69 103 PHE A C 1
ATOM 845 O O . PHE A 1 103 ? -11.851 0.352 -6.478 1.00 88.69 103 PHE A O 1
ATOM 852 N N . PHE A 1 104 ? -10.164 1.803 -6.142 1.00 90.81 104 PHE A N 1
ATOM 853 C CA . PHE A 1 104 ? -10.424 2.641 -7.307 1.00 90.81 104 PHE A CA 1
ATOM 854 C C . PHE A 1 104 ? -9.174 2.728 -8.166 1.00 90.81 104 PHE A C 1
ATOM 856 O O . PHE A 1 104 ? -8.086 3.032 -7.674 1.00 90.81 104 PHE A O 1
ATOM 863 N N . GLU A 1 105 ? -9.341 2.512 -9.465 1.00 90.94 105 GLU A N 1
ATOM 864 C CA . GLU A 1 105 ? -8.268 2.631 -10.440 1.00 90.94 105 GLU A CA 1
ATOM 865 C C . GLU A 1 105 ? -8.552 3.804 -11.375 1.00 90.94 105 GLU A C 1
ATOM 867 O O . GLU A 1 105 ? -9.581 3.863 -12.048 1.00 90.94 105 GLU A O 1
ATOM 872 N N . ILE A 1 106 ? -7.628 4.758 -11.398 1.00 91.44 106 ILE A N 1
ATOM 873 C CA . ILE A 1 106 ? -7.665 5.919 -12.279 1.00 91.44 106 ILE A CA 1
ATOM 874 C C . ILE A 1 106 ? -6.667 5.659 -13.397 1.00 91.44 106 ILE A C 1
ATOM 876 O O . ILE A 1 106 ? -5.455 5.658 -13.179 1.00 91.44 106 ILE A O 1
ATOM 880 N N . ASN A 1 107 ? -7.179 5.433 -14.602 1.00 88.31 107 ASN A N 1
ATOM 881 C CA . ASN A 1 107 ? -6.349 5.208 -15.777 1.00 88.31 107 ASN A CA 1
ATOM 882 C C . ASN A 1 107 ? -5.854 6.521 -16.384 1.00 88.31 107 ASN A C 1
ATOM 884 O O . ASN A 1 107 ? -6.527 7.551 -16.310 1.00 88.31 107 ASN A O 1
ATOM 888 N N . SER A 1 108 ? -4.678 6.476 -17.016 1.00 80.69 108 SER A N 1
ATOM 889 C CA . SER A 1 108 ? -4.153 7.625 -17.752 1.00 80.69 108 SER A CA 1
ATOM 890 C C . SER A 1 108 ? -5.122 8.026 -18.863 1.00 80.69 108 SER A C 1
ATOM 892 O O . SER A 1 108 ? -5.465 7.219 -19.729 1.00 80.69 108 SER A O 1
ATOM 894 N N . ALA A 1 109 ? -5.529 9.297 -18.871 1.00 71.31 109 ALA A N 1
ATOM 895 C CA . ALA A 1 109 ? -6.329 9.866 -19.954 1.00 71.31 109 ALA A CA 1
ATOM 896 C C . ALA A 1 109 ? -5.542 9.935 -21.276 1.00 71.31 109 ALA A C 1
ATOM 898 O O . ALA A 1 109 ? -6.126 9.965 -22.359 1.00 71.31 109 ALA A O 1
ATOM 899 N N . ARG A 1 110 ? -4.205 9.963 -21.198 1.00 65.06 110 ARG A N 1
ATOM 900 C CA . ARG A 1 110 ? -3.322 10.121 -22.351 1.00 65.06 110 ARG A CA 1
ATOM 901 C C . ARG A 1 110 ? -2.822 8.752 -22.797 1.00 65.06 110 ARG A C 1
ATOM 903 O O . ARG A 1 110 ? -1.881 8.219 -22.222 1.00 65.06 110 ARG A O 1
ATOM 910 N N . ARG A 1 111 ? -3.419 8.170 -23.834 1.00 58.38 111 ARG A N 1
ATOM 911 C CA . ARG A 1 111 ? -2.785 7.048 -24.541 1.00 58.38 111 ARG A CA 1
ATOM 912 C C . ARG A 1 111 ? -1.623 7.635 -25.334 1.00 58.38 111 ARG A C 1
ATOM 914 O O . ARG A 1 111 ? -1.860 8.315 -26.329 1.00 58.38 111 ARG A O 1
ATOM 921 N N . ASP A 1 112 ? -0.391 7.454 -24.866 1.00 55.41 112 ASP A N 1
ATOM 922 C CA . ASP A 1 112 ? 0.775 7.839 -25.659 1.00 55.41 112 ASP A CA 1
ATOM 923 C C . ASP A 1 112 ? 0.771 6.961 -26.913 1.00 55.41 112 ASP A C 1
ATOM 925 O O . ASP A 1 112 ? 1.073 5.772 -26.869 1.00 55.41 112 ASP A O 1
ATOM 929 N N . SER A 1 113 ? 0.380 7.544 -28.043 1.00 53.72 113 SER A N 1
ATOM 930 C CA . SER A 1 113 ? 0.280 6.893 -29.351 1.00 53.72 113 SER A CA 1
ATOM 931 C C . SER A 1 113 ? 1.645 6.578 -29.973 1.00 53.72 113 SER A C 1
ATOM 933 O O . SER A 1 113 ? 1.765 6.486 -31.190 1.00 53.72 113 SER A O 1
ATOM 935 N N . PHE A 1 114 ? 2.695 6.445 -29.166 1.00 53.62 114 PHE A N 1
ATOM 936 C CA . PHE A 1 114 ? 4.052 6.236 -29.643 1.00 53.62 114 PHE A CA 1
ATOM 937 C C . PHE A 1 114 ? 4.650 4.989 -29.006 1.00 53.62 114 PHE A C 1
ATOM 939 O O . PHE A 1 114 ? 5.434 5.052 -28.062 1.00 53.62 114 PHE A O 1
ATOM 946 N N . ASN A 1 115 ? 4.317 3.853 -29.624 1.00 47.16 115 ASN A N 1
ATOM 947 C CA . ASN A 1 115 ? 5.254 2.750 -29.795 1.00 47.16 115 ASN A CA 1
ATOM 948 C C . ASN A 1 115 ? 6.536 3.323 -30.419 1.00 47.16 115 ASN A C 1
ATOM 950 O O . ASN A 1 115 ? 6.614 3.498 -31.635 1.00 47.16 115 ASN A O 1
ATOM 954 N N . ARG A 1 116 ? 7.523 3.687 -29.603 1.00 48.34 116 ARG A N 1
ATOM 955 C CA . ARG A 1 116 ? 8.897 3.829 -30.080 1.00 48.34 116 ARG A CA 1
ATOM 956 C C . ARG A 1 116 ? 9.675 2.641 -29.540 1.00 48.34 116 ARG A C 1
ATOM 958 O O . ARG A 1 116 ? 9.847 2.523 -28.328 1.00 48.34 116 ARG A O 1
ATOM 965 N N . SER A 1 117 ? 9.987 1.758 -30.485 1.00 41.12 117 SER A N 1
ATOM 966 C CA . SER A 1 117 ? 10.820 0.563 -30.394 1.00 41.12 117 SER A CA 1
ATOM 967 C C . SER A 1 117 ? 12.194 0.850 -29.804 1.00 41.12 117 SER A C 1
ATOM 969 O O . SER A 1 117 ? 12.690 1.982 -30.011 1.00 41.12 117 SER A O 1
#